Protein AF-A0A377TMM8-F1 (afdb_monomer)

Radius of gyration: 13.8 Å; Cα contacts (8 Å, |Δi|>4): 93; chains: 1; bounding box: 32×28×36 Å

Sequence (75 aa):
MVRPIVEYIASRTEEHASVGVVDEDELVYIARSRHTPFKLNVGAAWGRVPIFCTAGGRLWLASLRKQSVRPSCSA

InterPro domains:
  IPR014757 Transcription regulator IclR, C-terminal [PF01614] (2-69)
  IPR014757 Transcription regulator IclR, C-terminal [PS51078] (1-75)
  IPR029016 GAF-like domain superfamily [G3DSA:3.30.450.40] (1-74)

Mean predicted aligned error: 6.68 Å

Organism: Klebsiella pneumoniae (NCBI:txid573)

Nearest PDB structures (foldseek):
  2ia2-assembly3_D  TM=7.713E-01  e=2.977E-03  Rhodococcus jostii RHA1
  2ia2-assembly3_B  TM=7.694E-01  e=2.977E-03  Rhodococcus jostii RHA1
  2xro-assembly1_E  TM=7.834E-01  e=2.951E-02  Pseudomonas putida
  5w1e-assembly1_A  TM=6.976E-01  e=1.063E-01  Streptomyces coelicolor A3(2)
  5whm-assembly1_C  TM=7.475E-01  e=2.734E-01  Brucella abortus

Structure (mmCIF, N/CA/C/O backbone):
data_AF-A0A377TMM8-F1
#
_entry.id   AF-A0A377TMM8-F1
#
loop_
_atom_site.group_PDB
_atom_site.id
_atom_site.type_symbol
_atom_site.label_atom_id
_atom_site.label_alt_id
_atom_site.label_comp_id
_atom_site.label_asym_id
_atom_site.label_entity_id
_atom_site.label_seq_id
_atom_site.pdbx_PDB_ins_code
_atom_site.Cartn_x
_atom_site.Cartn_y
_atom_site.Cartn_z
_atom_site.occupancy
_atom_site.B_iso_or_equiv
_atom_site.auth_seq_id
_atom_site.auth_comp_id
_atom_site.auth_asym_id
_atom_site.auth_atom_id
_atom_site.pdbx_PDB_model_num
ATOM 1 N N . MET A 1 1 ? -8.442 -6.198 -10.321 1.00 74.19 1 MET A N 1
ATOM 2 C CA . MET A 1 1 ? -7.814 -5.666 -11.555 1.00 74.19 1 MET A CA 1
ATOM 3 C C . MET A 1 1 ? -6.652 -4.680 -11.308 1.00 74.19 1 MET A C 1
ATOM 5 O O . MET A 1 1 ? -6.121 -4.155 -12.269 1.00 74.19 1 MET A O 1
ATOM 9 N N . VAL A 1 2 ? -6.191 -4.436 -10.067 1.00 90.69 2 VAL A N 1
ATOM 10 C CA . VAL A 1 2 ? -5.203 -3.365 -9.775 1.00 90.69 2 VAL A CA 1
ATOM 11 C C . VAL A 1 2 ? -3.732 -3.731 -10.048 1.00 90.69 2 VAL A C 1
ATOM 13 O O . VAL A 1 2 ? -2.881 -2.861 -10.189 1.00 90.69 2 VAL A O 1
ATOM 16 N N . ARG A 1 3 ? -3.416 -5.028 -10.146 1.00 89.00 3 ARG A N 1
ATOM 17 C CA . ARG A 1 3 ? -2.032 -5.522 -10.219 1.00 89.00 3 ARG A CA 1
ATOM 18 C C . ARG A 1 3 ? -1.215 -5.000 -11.419 1.00 89.00 3 ARG A C 1
ATOM 20 O O . ARG A 1 3 ? -0.094 -4.570 -11.166 1.00 89.00 3 ARG A O 1
ATOM 27 N N . PRO A 1 4 ? -1.738 -4.943 -12.662 1.00 93.25 4 PRO A N 1
ATOM 28 C CA . PRO A 1 4 ? -0.970 -4.419 -13.796 1.00 93.25 4 PRO A CA 1
ATOM 29 C C . PRO A 1 4 ? -0.534 -2.959 -13.615 1.00 93.25 4 PRO A C 1
ATOM 31 O O . PRO A 1 4 ? 0.562 -2.587 -14.012 1.00 93.25 4 PRO A O 1
ATOM 34 N N . ILE A 1 5 ? -1.365 -2.138 -12.964 1.00 93.69 5 ILE A N 1
ATOM 35 C CA . ILE A 1 5 ? -1.056 -0.726 -12.692 1.00 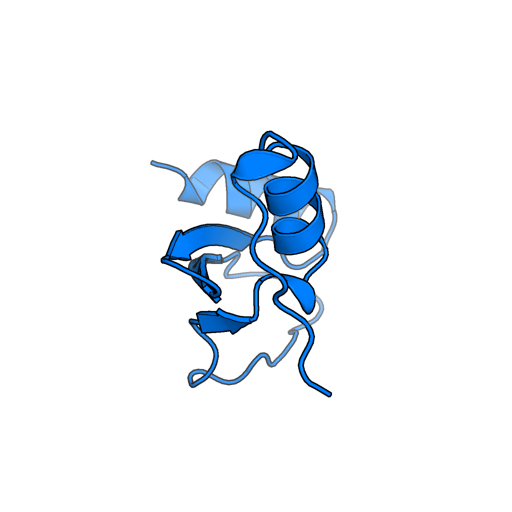93.69 5 ILE A CA 1
ATOM 36 C C . ILE A 1 5 ? 0.090 -0.621 -11.681 1.00 93.69 5 ILE A C 1
ATOM 38 O O . ILE A 1 5 ? 1.021 0.154 -11.874 1.00 93.69 5 ILE A O 1
ATOM 42 N N . VAL A 1 6 ? 0.045 -1.426 -10.618 1.00 92.50 6 VAL A N 1
ATOM 43 C CA . VAL A 1 6 ? 1.089 -1.454 -9.583 1.00 92.50 6 VAL A CA 1
ATOM 44 C C . VAL A 1 6 ? 2.427 -1.923 -10.157 1.00 92.50 6 VAL A C 1
ATOM 46 O O . VAL A 1 6 ? 3.463 -1.345 -9.842 1.00 92.50 6 VAL A O 1
ATOM 49 N N . GLU A 1 7 ? 2.409 -2.943 -11.018 1.00 92.38 7 GLU A N 1
ATOM 50 C CA . GLU A 1 7 ? 3.607 -3.431 -11.711 1.00 92.38 7 GLU A CA 1
ATOM 51 C C . GLU A 1 7 ? 4.157 -2.376 -12.688 1.00 92.38 7 GLU A C 1
ATOM 53 O O . GLU A 1 7 ? 5.362 -2.133 -12.702 1.00 92.38 7 GLU A O 1
ATOM 58 N N . TYR A 1 8 ? 3.286 -1.681 -13.429 1.00 93.44 8 TYR A N 1
ATOM 59 C CA . TYR A 1 8 ? 3.691 -0.585 -14.311 1.00 93.44 8 TYR A CA 1
ATOM 60 C C . TYR A 1 8 ? 4.362 0.561 -13.543 1.00 93.44 8 TYR A C 1
ATOM 62 O O . TYR A 1 8 ? 5.460 0.973 -13.910 1.00 93.44 8 TYR A O 1
ATOM 70 N N . ILE A 1 9 ? 3.751 1.042 -12.454 1.00 92.56 9 ILE A N 1
ATOM 71 C CA . ILE A 1 9 ? 4.319 2.125 -11.636 1.00 92.56 9 ILE A CA 1
ATOM 72 C C . ILE A 1 9 ? 5.687 1.711 -11.099 1.00 92.56 9 ILE A C 1
ATOM 74 O O . ILE A 1 9 ? 6.653 2.436 -11.314 1.00 92.56 9 ILE A O 1
ATOM 78 N N . ALA A 1 10 ? 5.788 0.521 -10.498 1.00 91.62 10 ALA A N 1
ATOM 79 C CA . ALA A 1 10 ? 7.055 0.015 -9.979 1.00 91.62 10 ALA A CA 1
ATOM 80 C C . ALA A 1 10 ? 8.140 -0.085 -11.060 1.00 91.62 10 ALA A C 1
ATOM 82 O O . ALA A 1 10 ? 9.291 0.244 -10.799 1.00 91.62 10 ALA A O 1
ATOM 83 N N . SER A 1 11 ? 7.781 -0.487 -12.285 1.00 91.44 11 SER A N 1
ATOM 84 C CA . SER A 1 11 ? 8.737 -0.556 -13.398 1.00 91.44 11 SER A CA 1
ATOM 85 C C . SER A 1 11 ? 9.219 0.820 -13.870 1.00 91.44 11 SER A C 1
ATOM 87 O O . SER A 1 11 ? 10.3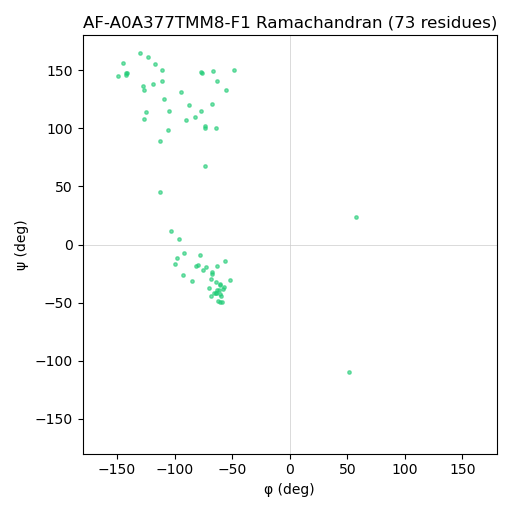35 0.947 -14.357 1.00 91.44 11 SER A O 1
ATOM 89 N N . ARG A 1 12 ? 8.381 1.855 -13.737 1.00 93.50 12 ARG A N 1
ATOM 90 C CA . ARG A 1 12 ? 8.694 3.224 -14.171 1.00 93.50 12 ARG A CA 1
ATOM 91 C C . ARG A 1 12 ? 9.464 4.016 -13.126 1.00 93.50 12 ARG A C 1
ATOM 93 O O . ARG A 1 12 ? 10.218 4.905 -13.506 1.00 93.50 12 ARG A O 1
ATOM 100 N N . THR A 1 13 ? 9.228 3.740 -11.848 1.00 91.00 13 THR A N 1
ATOM 101 C CA . THR A 1 13 ? 9.885 4.435 -10.736 1.00 91.00 13 THR A CA 1
ATOM 102 C C . THR A 1 13 ? 11.071 3.664 -10.179 1.00 91.00 13 THR A C 1
ATOM 104 O O . THR A 1 13 ? 11.802 4.226 -9.381 1.00 91.00 13 THR A O 1
ATOM 107 N N . GLU A 1 14 ? 11.230 2.393 -10.561 1.00 89.06 14 GLU A N 1
ATOM 108 C CA . GLU A 1 14 ? 12.201 1.456 -9.981 1.00 89.06 14 GLU A CA 1
ATOM 109 C C . GLU A 1 14 ? 12.032 1.264 -8.459 1.00 89.06 14 GLU A C 1
ATOM 111 O O . GLU A 1 14 ? 12.937 0.820 -7.759 1.00 89.06 14 GLU A O 1
ATOM 116 N N . GLU A 1 15 ? 10.826 1.528 -7.950 1.00 87.19 15 GLU A N 1
ATOM 117 C CA . GLU A 1 15 ? 10.503 1.558 -6.520 1.00 87.19 15 GLU A CA 1
ATOM 118 C C . GLU A 1 15 ? 9.376 0.585 -6.161 1.00 87.19 15 GLU A C 1
ATOM 120 O O . GLU A 1 15 ? 8.580 0.151 -7.003 1.00 87.19 15 GLU A O 1
ATOM 125 N N . HIS A 1 16 ? 9.264 0.253 -4.873 1.00 87.50 16 HIS A N 1
ATOM 126 C CA . HIS A 1 16 ? 8.136 -0.535 -4.379 1.00 87.50 16 HIS A CA 1
ATOM 127 C C . HIS A 1 16 ? 6.823 0.235 -4.464 1.00 87.50 16 HIS A C 1
ATOM 129 O O . HIS A 1 16 ? 6.634 1.258 -3.814 1.00 87.50 16 HIS A O 1
ATOM 135 N N . ALA A 1 17 ? 5.874 -0.332 -5.208 1.00 89.50 17 ALA A N 1
ATOM 136 C CA . ALA A 1 17 ? 4.515 0.170 -5.302 1.00 89.50 17 ALA A CA 1
ATOM 137 C C . ALA A 1 17 ? 3.549 -0.803 -4.622 1.00 89.50 17 ALA A C 1
ATOM 139 O O . ALA A 1 17 ? 3.668 -2.028 -4.739 1.00 89.50 17 ALA A O 1
ATOM 140 N N . SER A 1 18 ? 2.564 -0.259 -3.918 1.00 90.00 18 SER A N 1
ATOM 141 C CA . SER A 1 18 ? 1.530 -1.035 -3.249 1.00 90.00 18 SER A CA 1
ATOM 142 C C . SER A 1 18 ? 0.194 -0.309 -3.278 1.00 90.00 18 SER A C 1
ATOM 144 O O . SER A 1 18 ? 0.122 0.908 -3.429 1.00 90.00 18 SER A O 1
ATOM 146 N N . VAL A 1 19 ? -0.878 -1.084 -3.154 1.00 92.00 19 VAL A N 1
ATOM 147 C CA . VAL A 1 19 ? -2.240 -0.577 -3.003 1.00 92.00 19 VAL A CA 1
ATOM 148 C C . VAL A 1 19 ? -2.832 -1.220 -1.770 1.00 92.00 19 VAL A C 1
ATOM 150 O O . VAL A 1 19 ? -2.725 -2.436 -1.583 1.00 92.00 19 VAL A O 1
ATOM 153 N N . GLY A 1 20 ? -3.453 -0.392 -0.940 1.00 90.94 20 GLY A N 1
ATOM 154 C CA . GLY A 1 20 ? -4.155 -0.830 0.248 1.00 90.94 20 GLY A CA 1
ATOM 155 C C . GLY A 1 20 ? -5.555 -0.250 0.344 1.00 90.94 20 GLY A C 1
ATOM 156 O O . GLY A 1 20 ? -5.903 0.696 -0.361 1.00 90.94 20 GLY A O 1
ATOM 157 N N . VAL A 1 21 ? -6.342 -0.859 1.217 1.00 91.62 21 VAL A N 1
ATOM 158 C CA . VAL A 1 21 ? -7.664 -0.399 1.640 1.00 91.62 21 VAL A CA 1
ATOM 159 C C . VAL A 1 21 ? -7.610 -0.091 3.126 1.00 91.62 21 VAL A C 1
ATOM 161 O O . VAL A 1 21 ? -6.763 -0.631 3.832 1.00 91.62 21 VAL A O 1
ATOM 164 N N . VAL A 1 22 ? -8.491 0.779 3.595 1.00 91.12 22 VAL A N 1
ATOM 165 C CA . VAL A 1 22 ? -8.593 1.075 5.023 1.00 91.12 22 VAL A CA 1
ATOM 166 C C . VAL A 1 22 ? -9.661 0.195 5.640 1.00 91.12 22 VAL A C 1
ATOM 168 O O . VAL A 1 22 ? -10.771 0.107 5.113 1.00 91.12 22 VAL A O 1
ATOM 171 N N . ASP A 1 23 ? -9.299 -0.437 6.745 1.00 90.00 23 ASP A N 1
ATOM 172 C CA . ASP A 1 23 ? -10.181 -1.213 7.600 1.00 90.00 23 ASP A CA 1
ATOM 173 C C . ASP A 1 23 ? -10.026 -0.682 9.027 1.00 90.00 23 ASP A C 1
ATOM 175 O O . ASP A 1 23 ? -8.969 -0.816 9.640 1.00 90.00 23 ASP A O 1
ATOM 179 N N . GLU A 1 24 ? -11.058 0.012 9.502 1.00 87.56 24 GLU A N 1
ATOM 180 C CA . GLU A 1 24 ? -11.041 0.787 10.748 1.00 87.56 24 GLU A CA 1
ATOM 181 C C . GLU A 1 24 ? -9.845 1.760 10.840 1.00 87.56 24 GLU A C 1
ATOM 183 O O . GLU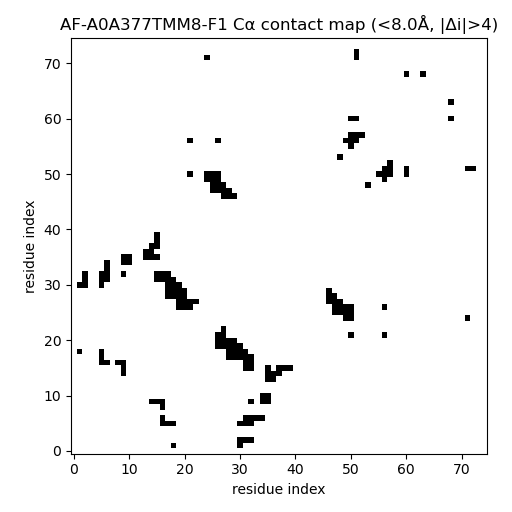 A 1 24 ? -9.816 2.759 10.118 1.00 87.56 24 GLU A O 1
ATOM 188 N N . ASP A 1 25 ? -8.873 1.485 11.714 1.00 88.12 25 ASP A N 1
ATOM 189 C CA . ASP A 1 25 ? -7.665 2.294 11.935 1.00 88.12 25 ASP A CA 1
ATOM 190 C C . ASP A 1 25 ? -6.410 1.682 11.277 1.00 88.12 25 ASP A C 1
ATOM 192 O O . ASP A 1 25 ? -5.284 2.129 11.517 1.00 88.12 25 ASP A O 1
ATOM 196 N N . GLU A 1 26 ? -6.576 0.680 10.410 1.00 90.44 26 GLU A N 1
ATOM 197 C CA . GLU A 1 26 ? -5.477 -0.017 9.745 1.00 90.44 26 GLU A CA 1
ATOM 198 C C . GLU A 1 26 ? -5.526 0.130 8.218 1.00 90.44 26 GLU A C 1
ATOM 200 O O . GLU A 1 26 ? -6.566 0.020 7.571 1.00 90.44 26 GLU A O 1
ATOM 205 N N . LEU A 1 27 ? -4.359 0.344 7.612 1.00 90.00 27 LEU A N 1
ATOM 206 C CA . LEU A 1 27 ? -4.147 0.210 6.178 1.00 90.00 27 LEU A CA 1
ATOM 207 C C . LEU A 1 27 ? -3.788 -1.245 5.855 1.00 90.00 27 LEU A C 1
ATOM 209 O O . LEU A 1 27 ? -2.759 -1.751 6.302 1.00 90.00 27 LEU A O 1
ATOM 213 N N . VAL A 1 28 ? -4.609 -1.888 5.029 1.00 91.56 28 VAL A N 1
ATOM 214 C CA . VAL A 1 28 ? -4.472 -3.282 4.600 1.00 91.56 28 VAL A CA 1
ATOM 215 C C . VAL A 1 28 ? -3.970 -3.345 3.161 1.00 91.56 28 VAL A C 1
ATOM 217 O O . VAL A 1 28 ? -4.680 -2.944 2.240 1.00 91.56 28 VAL A O 1
ATOM 220 N N . TYR A 1 29 ? -2.769 -3.872 2.922 1.00 89.19 29 TYR A N 1
ATOM 221 C CA . TYR A 1 29 ? -2.209 -3.995 1.572 1.00 89.19 29 TYR A CA 1
ATOM 222 C C . TYR A 1 29 ? -2.827 -5.165 0.797 1.00 89.19 29 TYR A C 1
ATOM 224 O O . TYR A 1 29 ? -2.593 -6.331 1.110 1.00 89.19 29 TYR A O 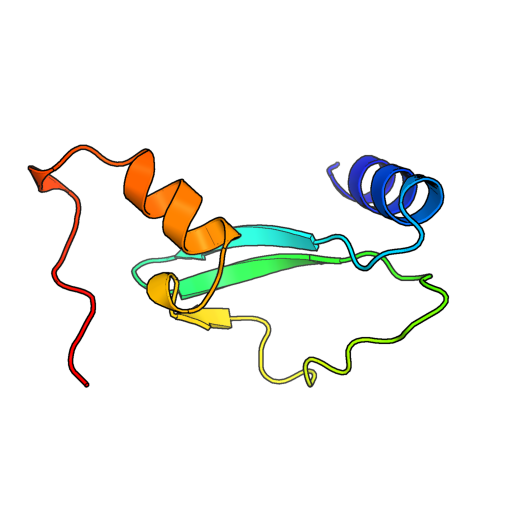1
ATOM 232 N N . ILE A 1 30 ? -3.547 -4.852 -0.281 1.00 89.56 30 ILE A N 1
ATOM 233 C CA . ILE A 1 30 ? -4.220 -5.833 -1.148 1.00 89.56 30 ILE A CA 1
ATOM 234 C C . ILE A 1 30 ? -3.434 -6.148 -2.429 1.00 89.56 30 ILE A C 1
ATOM 236 O O . ILE A 1 30 ? -3.697 -7.149 -3.095 1.00 89.56 30 ILE A O 1
ATOM 240 N N . ALA A 1 31 ? -2.460 -5.308 -2.794 1.00 89.69 31 ALA A N 1
ATOM 241 C CA . ALA A 1 31 ? -1.552 -5.556 -3.911 1.00 89.69 31 ALA A CA 1
ATOM 242 C C . ALA A 1 31 ? -0.180 -4.918 -3.666 1.00 89.69 31 ALA A C 1
ATOM 244 O O . ALA A 1 31 ? -0.081 -3.832 -3.098 1.00 89.69 31 ALA A O 1
ATOM 245 N N . ARG A 1 32 ? 0.883 -5.583 -4.128 1.00 87.06 32 ARG A N 1
ATOM 246 C CA . ARG A 1 32 ? 2.272 -5.102 -4.078 1.00 87.06 32 ARG A CA 1
ATOM 247 C C . ARG A 1 32 ? 3.005 -5.483 -5.359 1.00 87.06 32 ARG A C 1
ATOM 249 O O . ARG A 1 32 ? 2.717 -6.538 -5.933 1.00 87.06 32 ARG A O 1
ATOM 256 N N . SER A 1 33 ? 3.948 -4.651 -5.787 1.00 89.19 33 SER A N 1
ATOM 257 C CA . SER A 1 33 ? 4.861 -4.993 -6.874 1.00 89.19 33 SER A CA 1
ATOM 258 C C . SER A 1 33 ? 5.729 -6.192 -6.477 1.00 89.19 33 SER A C 1
ATOM 260 O O . SER A 1 33 ? 6.139 -6.339 -5.325 1.00 89.19 33 SER A O 1
ATOM 262 N N . ARG A 1 34 ? 5.964 -7.096 -7.432 1.00 81.75 34 ARG A N 1
ATOM 263 C CA . ARG A 1 34 ? 6.757 -8.322 -7.218 1.00 81.75 34 ARG A CA 1
ATOM 264 C C . ARG A 1 34 ? 8.232 -8.150 -7.558 1.00 81.75 34 ARG A C 1
ATOM 266 O O . ARG A 1 34 ? 9.060 -8.896 -7.046 1.00 81.75 34 ARG A O 1
ATOM 273 N N . HIS A 1 35 ? 8.529 -7.221 -8.458 1.00 70.88 35 HIS A N 1
ATOM 274 C CA . HIS A 1 35 ? 9.859 -6.986 -8.990 1.00 70.88 35 HIS A CA 1
ATOM 275 C C . HIS A 1 35 ? 10.223 -5.526 -8.772 1.00 70.88 35 HIS A C 1
ATOM 277 O O . HIS A 1 35 ? 9.598 -4.637 -9.343 1.00 70.88 35 HIS A O 1
ATOM 283 N N . THR A 1 36 ? 11.218 -5.316 -7.925 1.00 71.38 36 THR A N 1
ATOM 284 C CA . THR A 1 36 ? 11.886 -4.040 -7.696 1.00 71.38 36 THR A CA 1
ATOM 285 C C . THR A 1 36 ? 13.371 -4.327 -7.486 1.00 71.38 36 THR A C 1
ATOM 287 O O . THR A 1 36 ? 13.709 -5.385 -6.939 1.00 71.38 36 THR A O 1
ATOM 290 N N . PRO A 1 37 ? 14.266 -3.428 -7.924 1.00 68.75 37 PRO A N 1
ATOM 291 C CA . PRO A 1 37 ? 15.704 -3.590 -7.725 1.00 68.75 37 PRO A CA 1
ATOM 292 C C . PRO A 1 37 ? 16.088 -3.577 -6.238 1.00 68.75 37 PRO A C 1
ATOM 294 O O . PRO A 1 37 ? 16.995 -4.302 -5.835 1.00 68.75 37 PRO A O 1
ATOM 297 N N . PHE A 1 38 ? 15.356 -2.830 -5.405 1.00 68.00 38 PHE A N 1
ATOM 298 C CA . PHE A 1 38 ? 15.518 -2.843 -3.953 1.00 68.00 38 PHE A CA 1
ATOM 299 C C . PHE A 1 38 ? 14.323 -3.527 -3.287 1.00 68.00 38 PHE A C 1
ATOM 301 O O . PHE A 1 38 ? 13.180 -3.136 -3.525 1.00 68.00 38 PHE A O 1
ATOM 308 N N . LYS A 1 39 ? 14.578 -4.548 -2.456 1.00 63.72 39 LYS A N 1
ATOM 309 C CA . LYS A 1 39 ? 13.532 -5.233 -1.685 1.00 63.72 39 LYS A CA 1
ATOM 310 C C . LYS A 1 39 ? 13.342 -4.564 -0.330 1.00 63.72 39 LYS A C 1
ATOM 312 O O . LYS A 1 39 ? 14.146 -4.755 0.579 1.00 63.72 39 LYS A O 1
ATOM 317 N N . LEU A 1 40 ? 12.238 -3.845 -0.163 1.00 65.19 40 LEU A N 1
ATOM 318 C CA . LEU A 1 40 ? 11.769 -3.442 1.154 1.00 65.19 40 LEU A CA 1
ATOM 319 C C . LEU A 1 40 ? 11.190 -4.685 1.841 1.00 65.19 40 LEU A C 1
ATOM 321 O O . LEU A 1 40 ? 10.075 -5.121 1.542 1.00 65.19 40 LEU A O 1
ATOM 325 N N . ASN A 1 41 ? 11.961 -5.269 2.759 1.00 61.31 41 ASN A N 1
ATOM 326 C CA . ASN A 1 41 ? 11.522 -6.389 3.591 1.00 61.31 41 ASN A CA 1
ATOM 327 C C . ASN A 1 41 ? 10.540 -5.902 4.666 1.00 61.31 41 ASN A C 1
ATOM 329 O O . ASN A 1 41 ? 10.824 -5.920 5.860 1.00 61.31 41 ASN A O 1
ATOM 333 N N . VAL A 1 42 ? 9.353 -5.476 4.239 1.00 59.72 42 VAL A N 1
ATOM 334 C CA . VAL A 1 42 ? 8.195 -5.379 5.127 1.00 59.72 42 VAL A CA 1
ATOM 335 C C . VAL A 1 42 ? 7.743 -6.818 5.361 1.00 59.72 42 VAL A C 1
ATOM 337 O O . VAL A 1 42 ? 7.164 -7.440 4.464 1.00 59.72 42 VAL A O 1
ATOM 340 N N . GLY A 1 43 ? 8.126 -7.382 6.511 1.00 53.75 43 GLY A N 1
ATOM 341 C CA . GLY A 1 43 ? 7.899 -8.789 6.844 1.00 53.75 43 GLY A CA 1
ATOM 342 C C . GLY A 1 43 ? 6.455 -9.233 6.586 1.00 53.75 43 GLY A C 1
ATOM 343 O O . GLY A 1 43 ? 5.519 -8.443 6.691 1.00 53.75 43 GLY A O 1
ATOM 344 N N . ALA A 1 44 ? 6.270 -10.514 6.257 1.00 48.91 44 ALA A N 1
ATOM 345 C CA . ALA A 1 44 ? 4.977 -11.106 5.891 1.00 48.91 44 ALA A CA 1
ATOM 346 C C . ALA A 1 44 ? 3.860 -10.931 6.950 1.00 48.91 44 ALA A C 1
ATOM 348 O O . ALA A 1 44 ? 2.692 -11.104 6.623 1.00 48.91 44 ALA A O 1
ATOM 349 N N . ALA A 1 45 ? 4.211 -10.541 8.181 1.00 49.34 45 ALA A N 1
ATOM 350 C CA . ALA A 1 45 ? 3.297 -10.233 9.281 1.00 49.34 45 ALA A CA 1
ATOM 351 C C . ALA A 1 45 ? 2.616 -8.846 9.199 1.00 49.34 45 ALA A C 1
ATOM 353 O O . ALA A 1 45 ? 1.688 -8.589 9.954 1.00 49.34 45 ALA A O 1
ATOM 354 N N . TRP A 1 46 ? 3.022 -7.962 8.278 1.00 57.53 46 TRP A N 1
ATOM 355 C CA . TRP A 1 46 ? 2.544 -6.569 8.204 1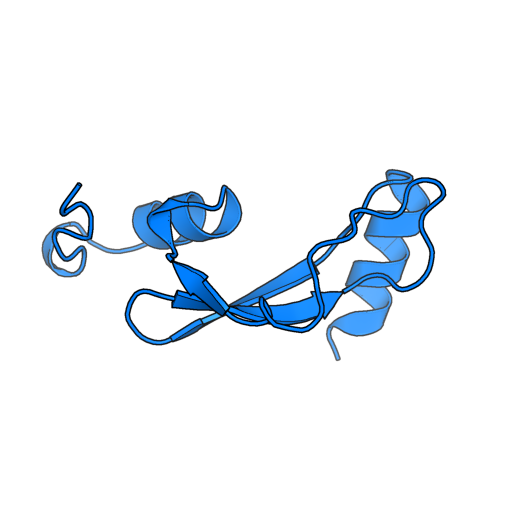.00 57.53 46 TRP A CA 1
ATOM 356 C C . TRP A 1 46 ? 1.696 -6.299 6.955 1.00 57.53 46 TRP A C 1
ATOM 358 O O . TRP A 1 46 ? 1.871 -5.305 6.250 1.00 57.53 46 TRP A O 1
ATOM 368 N N . GLY A 1 47 ? 0.769 -7.209 6.642 1.00 72.50 47 GLY A N 1
ATOM 369 C CA . GLY A 1 47 ? -0.292 -6.929 5.666 1.00 72.50 47 GLY A CA 1
ATOM 370 C C . GLY A 1 47 ? -1.225 -5.803 6.124 1.00 72.50 47 GLY A C 1
ATOM 371 O O . GLY A 1 47 ? -1.907 -5.213 5.291 1.00 72.50 47 GLY A O 1
ATOM 372 N N . ARG A 1 48 ? -1.214 -5.502 7.428 1.00 87.44 48 ARG A N 1
ATOM 373 C CA . ARG A 1 48 ? -1.974 -4.458 8.108 1.00 87.44 48 ARG A CA 1
ATOM 374 C C . ARG A 1 48 ? -1.005 -3.60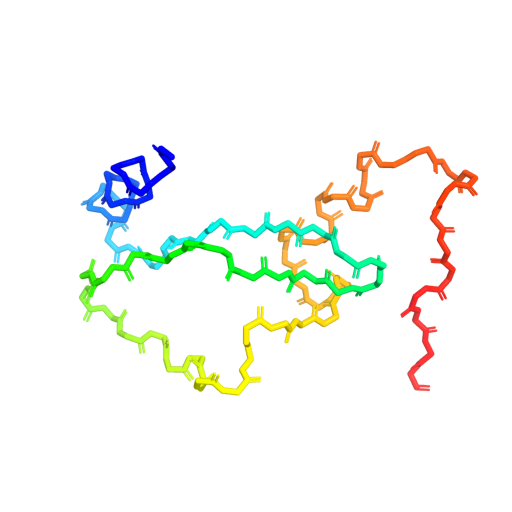0 8.913 1.00 87.44 48 ARG A C 1
ATOM 376 O O . ARG A 1 48 ? -0.081 -4.129 9.531 1.00 87.44 48 ARG A O 1
ATOM 383 N N . VAL A 1 49 ? -1.180 -2.289 8.855 1.00 87.94 49 VAL A N 1
ATOM 384 C CA . VAL A 1 49 ? -0.382 -1.318 9.612 1.00 87.94 49 VAL A CA 1
ATOM 385 C C . VAL A 1 49 ? -1.290 -0.185 10.073 1.00 87.94 49 VAL A C 1
ATOM 387 O O . VAL A 1 49 ? -2.197 0.171 9.320 1.00 87.94 49 VAL A O 1
ATOM 390 N N . PRO A 1 50 ? -1.054 0.437 11.239 1.00 89.88 50 PRO A N 1
ATOM 391 C CA . PRO A 1 50 ? -1.849 1.583 11.654 1.00 89.88 50 PRO A CA 1
ATOM 392 C C . PRO A 1 50 ? -1.825 2.686 10.592 1.00 89.88 50 PRO A C 1
ATOM 394 O O . PRO A 1 50 ? -0.769 3.050 10.058 1.00 89.88 50 PRO A O 1
ATOM 397 N N . ILE A 1 51 ? -2.998 3.218 10.263 1.00 89.38 51 ILE A N 1
ATOM 398 C CA . ILE A 1 51 ? -3.185 4.128 9.132 1.00 89.38 51 ILE A CA 1
ATOM 399 C C . ILE A 1 51 ? -2.341 5.406 9.281 1.00 89.38 51 ILE A C 1
ATOM 401 O O . ILE A 1 51 ? -1.773 5.902 8.305 1.00 89.38 51 ILE A O 1
ATOM 405 N N . PHE A 1 52 ? -2.151 5.895 10.508 1.00 88.31 52 PHE A N 1
ATOM 406 C CA . PHE A 1 52 ? -1.351 7.090 10.787 1.00 88.31 52 PHE A CA 1
ATOM 407 C C . PHE A 1 52 ? 0.155 6.907 10.506 1.00 88.31 52 PHE A C 1
ATOM 409 O O . PHE A 1 52 ? 0.852 7.881 10.189 1.00 88.31 52 PHE A O 1
ATOM 416 N N . CYS A 1 53 ? 0.665 5.669 10.556 1.00 88.12 53 CYS A N 1
ATOM 417 C CA . CYS A 1 53 ? 2.082 5.358 10.350 1.00 88.12 53 CYS A CA 1
ATOM 418 C C . CYS A 1 53 ? 2.521 5.481 8.882 1.00 88.12 53 CYS A C 1
ATOM 420 O O . CYS A 1 53 ? 3.713 5.630 8.612 1.00 88.12 53 CYS A O 1
ATOM 422 N N . THR A 1 54 ? 1.595 5.456 7.918 1.00 88.12 54 THR A N 1
ATOM 423 C CA . THR A 1 54 ? 1.930 5.414 6.484 1.00 88.12 54 THR A CA 1
ATOM 424 C C . THR A 1 54 ? 1.575 6.705 5.755 1.00 88.12 54 THR A C 1
ATOM 426 O O . THR A 1 54 ? 0.617 7.394 6.096 1.00 88.12 54 THR A O 1
ATOM 429 N N . ALA A 1 55 ? 2.323 7.030 4.696 1.00 89.19 55 ALA A N 1
ATOM 430 C CA . ALA A 1 55 ? 1.988 8.167 3.836 1.00 89.19 55 ALA A CA 1
ATOM 431 C C . ALA A 1 55 ? 0.606 7.997 3.175 1.00 89.19 55 ALA A C 1
ATOM 433 O O . ALA A 1 55 ? -0.190 8.933 3.170 1.00 89.19 55 ALA A O 1
ATOM 434 N N . GLY A 1 56 ? 0.296 6.790 2.683 1.00 89.38 56 GLY A N 1
ATOM 435 C CA . GLY A 1 56 ? -1.005 6.477 2.083 1.00 89.38 56 GLY A CA 1
ATOM 436 C C . GLY A 1 56 ? -2.161 6.593 3.077 1.00 89.38 56 GLY A C 1
ATOM 437 O O . GLY A 1 56 ? -3.209 7.139 2.743 1.00 89.38 56 GLY A O 1
ATOM 438 N N . GLY A 1 57 ? -1.958 6.161 4.320 1.00 90.81 57 GLY A N 1
ATOM 439 C CA . GLY A 1 57 ? -2.968 6.300 5.358 1.00 90.81 57 GLY A CA 1
ATOM 440 C C . GLY A 1 57 ? -3.178 7.745 5.815 1.00 90.81 57 GLY A C 1
ATOM 441 O O . GLY A 1 57 ? -4.318 8.173 5.973 1.00 90.81 57 GLY A O 1
ATOM 442 N N . ARG A 1 58 ? -2.117 8.559 5.906 1.00 90.50 58 ARG A N 1
ATOM 443 C CA . ARG A 1 58 ? -2.259 10.011 6.130 1.00 90.50 58 ARG A CA 1
ATOM 444 C C . ARG A 1 58 ? -3.030 10.703 5.004 1.00 90.50 58 ARG A C 1
ATOM 446 O O . ARG A 1 58 ? -3.853 11.571 5.285 1.00 90.50 58 ARG A O 1
ATOM 453 N N . LEU A 1 59 ? -2.810 10.297 3.751 1.00 91.50 59 LEU A N 1
ATOM 454 C CA . LEU A 1 59 ? -3.573 10.805 2.607 1.00 91.50 59 LEU A CA 1
ATOM 455 C C . LEU A 1 59 ? -5.056 10.417 2.700 1.00 91.50 59 LEU A C 1
ATOM 457 O O . LEU A 1 59 ? -5.927 11.248 2.450 1.00 91.50 59 LEU A O 1
ATOM 461 N N . TRP A 1 60 ? -5.351 9.183 3.110 1.00 90.44 60 TRP A N 1
ATOM 462 C CA . TRP A 1 60 ? -6.724 8.743 3.341 1.00 90.44 60 TRP A CA 1
ATOM 463 C C . TRP A 1 60 ? -7.407 9.544 4.451 1.00 90.44 60 TRP A C 1
ATOM 465 O O . TRP A 1 60 ? -8.498 10.070 4.236 1.00 90.44 60 TRP A O 1
ATOM 475 N N . LEU A 1 61 ? -6.756 9.707 5.607 1.00 89.56 61 LEU A N 1
ATOM 476 C CA . LEU A 1 61 ? -7.275 10.521 6.710 1.00 89.56 61 LEU A CA 1
A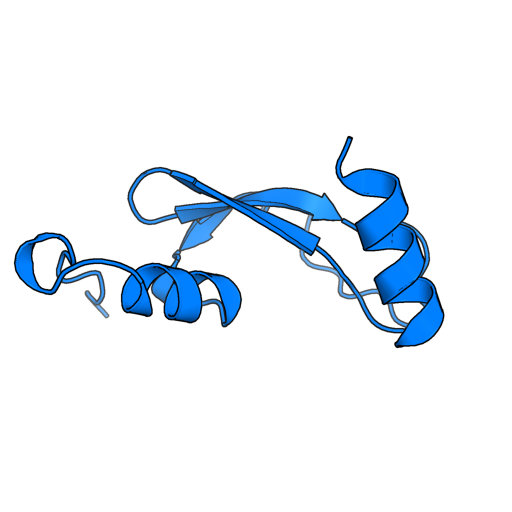TOM 477 C C . LEU A 1 61 ? -7.555 11.966 6.270 1.00 89.56 61 LEU A C 1
ATOM 479 O O . LEU A 1 61 ? -8.557 12.542 6.684 1.00 89.56 61 LEU A O 1
ATOM 483 N N . ALA A 1 62 ? -6.721 12.530 5.391 1.00 89.56 62 ALA A N 1
ATOM 484 C CA . ALA A 1 62 ? -6.936 13.863 4.827 1.00 89.56 62 ALA A CA 1
ATOM 485 C C . ALA A 1 62 ? -8.158 13.947 3.889 1.00 89.56 62 ALA A C 1
ATOM 487 O O . ALA A 1 62 ? -8.714 15.029 3.713 1.00 89.56 62 ALA A O 1
ATOM 488 N N . SER A 1 63 ? -8.589 12.826 3.299 1.00 88.88 63 SER A N 1
ATOM 489 C CA . SER A 1 63 ? -9.798 12.757 2.462 1.00 88.88 63 SER A CA 1
ATOM 490 C C . SER A 1 63 ? -11.100 12.666 3.274 1.00 88.88 63 SER A C 1
ATOM 492 O O . SER A 1 63 ? -12.180 12.948 2.750 1.00 88.88 63 SER A O 1
ATOM 494 N N . LEU A 1 64 ? -11.014 12.298 4.558 1.00 87.56 64 LEU A N 1
ATOM 495 C CA . LEU A 1 64 ? -12.164 12.193 5.453 1.00 87.56 64 LEU A CA 1
ATOM 496 C C . LEU A 1 64 ? -12.625 13.579 5.931 1.00 87.56 64 LEU A C 1
ATOM 498 O O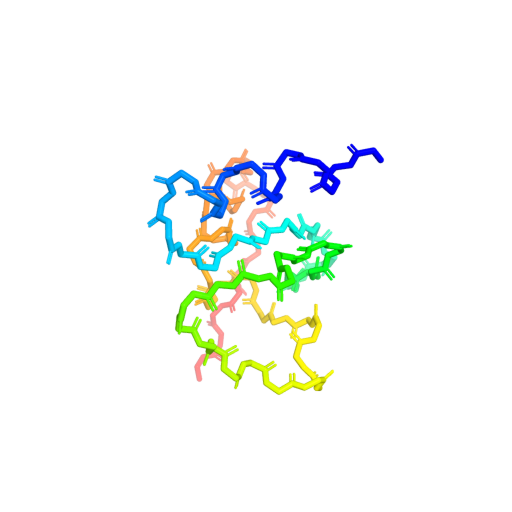 . LEU A 1 64 ? -11.834 14.502 6.132 1.00 87.56 64 LEU A O 1
ATOM 502 N N . ARG A 1 65 ? -13.932 13.739 6.178 1.00 77.81 65 ARG A N 1
ATOM 503 C CA . ARG A 1 65 ? -14.458 14.959 6.817 1.00 77.81 65 ARG A CA 1
ATOM 504 C C . ARG A 1 65 ? -13.958 15.029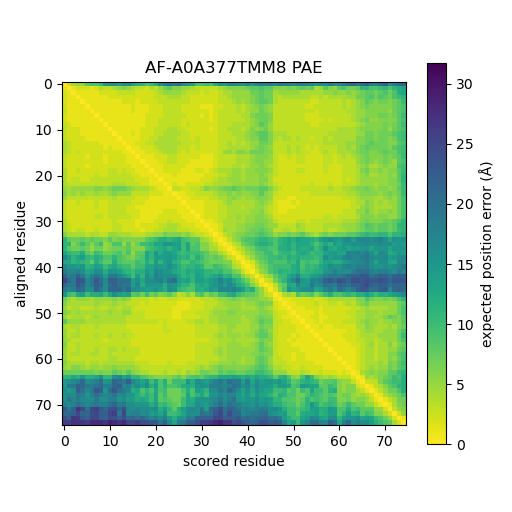 8.264 1.00 77.81 65 ARG A C 1
ATOM 506 O O . ARG A 1 65 ? -13.829 13.999 8.921 1.00 77.81 65 ARG A O 1
ATOM 513 N N . LYS A 1 66 ? -13.762 16.236 8.810 1.00 71.06 66 LYS A N 1
ATOM 514 C CA . LYS A 1 66 ? -13.233 16.430 10.180 1.00 71.06 66 LYS A CA 1
ATOM 515 C C . LYS A 1 66 ? -13.986 15.646 11.271 1.00 71.06 66 LYS A C 1
ATOM 517 O O . LYS A 1 66 ? -13.369 15.244 12.242 1.00 71.06 66 LYS A O 1
ATOM 522 N N . GLN A 1 67 ? -15.289 15.401 11.104 1.00 68.00 67 GLN A N 1
ATOM 523 C CA . GLN A 1 67 ? -16.108 14.630 12.055 1.00 68.00 67 GLN A CA 1
ATOM 524 C C . GLN A 1 67 ? -15.869 13.110 12.003 1.00 68.00 67 GLN A C 1
ATOM 526 O O . GLN A 1 67 ? -16.172 12.417 12.965 1.00 68.00 67 GLN A O 1
ATOM 531 N N . SER A 1 68 ? -15.344 12.585 10.894 1.00 69.12 68 SER A N 1
ATOM 532 C CA . SER A 1 68 ? -15.062 11.151 10.717 1.00 69.12 68 SER A CA 1
ATOM 533 C C . SER A 1 68 ? -13.639 10.750 11.112 1.00 69.12 68 SER A C 1
ATOM 535 O O . SER A 1 68 ? -13.332 9.561 11.139 1.00 69.12 68 SER A O 1
ATOM 537 N N . VAL A 1 69 ? -12.769 11.717 11.417 1.00 70.69 69 VAL A N 1
ATOM 538 C CA . VAL A 1 69 ? -11.404 11.440 11.874 1.00 70.69 69 VAL A CA 1
ATOM 539 C C . VAL A 1 69 ? -11.447 11.151 13.370 1.00 70.69 69 VAL A C 1
ATOM 541 O O . VAL A 1 69 ? -11.695 12.047 14.177 1.00 70.69 69 VAL A O 1
ATOM 544 N N . ARG A 1 70 ? -11.212 9.892 13.745 1.00 68.44 70 ARG A N 1
ATOM 545 C CA . ARG A 1 70 ? -11.029 9.510 15.149 1.00 68.44 70 ARG A CA 1
ATOM 546 C C . ARG A 1 70 ? -9.625 9.924 15.613 1.00 68.44 70 ARG A C 1
ATOM 548 O O . ARG A 1 70 ? -8.695 9.916 14.801 1.00 68.44 70 ARG A O 1
ATOM 555 N N . PRO A 1 71 ? -9.436 10.285 16.893 1.00 65.44 71 PRO A N 1
ATOM 556 C CA . PRO A 1 71 ? -8.101 10.469 17.448 1.00 65.44 71 PRO A CA 1
ATOM 557 C C . PRO A 1 71 ? -7.366 9.121 17.424 1.00 65.44 71 PRO A C 1
ATOM 559 O O . PRO A 1 71 ? -7.611 8.260 18.255 1.00 65.44 71 PRO A O 1
ATOM 562 N N . SER A 1 72 ? -6.492 8.936 16.435 1.00 65.50 72 SER A N 1
ATOM 563 C CA . SER A 1 72 ? -5.788 7.667 16.173 1.00 65.50 72 SER A CA 1
ATOM 564 C C . SER A 1 72 ? -4.381 7.634 16.814 1.00 65.50 72 SER A C 1
ATOM 566 O O . SER A 1 72 ? -3.615 6.701 16.613 1.00 65.50 72 SER A O 1
ATOM 568 N N . CYS A 1 73 ? -4.017 8.668 17.587 1.00 57.53 73 CYS A N 1
ATOM 569 C CA . CYS A 1 73 ? -2.701 8.813 18.216 1.00 57.53 73 CYS A CA 1
ATOM 570 C C . CYS A 1 73 ? -2.820 8.696 19.745 1.00 57.53 73 CYS A C 1
ATOM 572 O O . CYS A 1 73 ? -3.015 9.694 20.436 1.00 57.53 73 CYS A O 1
ATOM 574 N N . SER A 1 74 ? -2.718 7.477 20.269 1.00 58.03 74 SER A N 1
ATOM 575 C CA . SER A 1 74 ? -2.296 7.231 21.651 1.00 58.03 74 SER A CA 1
ATOM 576 C C . SER A 1 74 ? -0.866 6.700 21.579 1.00 58.03 74 SER A C 1
ATOM 578 O O . SER A 1 74 ? -0.666 5.540 21.219 1.00 58.03 74 SER A O 1
ATOM 580 N N . ALA A 1 75 ? 0.105 7.587 21.799 1.00 49.62 75 ALA A N 1
ATOM 581 C CA . ALA A 1 75 ? 1.507 7.214 21.967 1.00 49.62 75 ALA A CA 1
ATOM 582 C C . ALA A 1 75 ? 1.736 6.634 23.367 1.00 49.62 75 ALA A C 1
ATOM 584 O O . ALA A 1 75 ? 1.085 7.140 24.311 1.00 49.62 75 ALA A O 1
#

Solvent-accessible surface area (backbone atoms only — not comparable to full-atom values): 4718 Å² total; per-residue (Å²): 135,63,60,67,59,31,43,48,51,9,67,73,68,54,35,85,27,71,44,64,49,78,55,93,68,27,33,32,58,81,42,66,42,91,68,45,88,61,80,81,82,72,54,91,86,58,49,52,42,57,19,80,82,37,74,69,31,45,54,51,59,69,73,48,57,82,87,74,59,70,91,84,79,83,130

Secondary structure (DSSP, 8-state):
--HHHHHHHHHHHSS--EEEEEETTEEEEEEE-S--SS-----TT-SEEEGGGSHHHHHHHHHS-TTT-------

Foldseek 3Di:
DCAVVQQVVCVVVLDKGFDFDDDPQKTATPYIHPDHPDDPCPDPVPSIDGLVVDPNSVVVLVVDDPVPRDPSDDD

pLDDT: mean 81.35, std 13.03, range [48.91, 93.69]